Protein AF-A0AAN9BXJ3-F1 (afdb_monomer_lite)

Structure (mmCIF, N/CA/C/O backbone):
data_AF-A0AAN9BXJ3-F1
#
_entry.id   AF-A0AAN9BXJ3-F1
#
loop_
_atom_site.group_PDB
_atom_site.id
_atom_site.type_symbol
_atom_site.label_atom_id
_atom_site.label_alt_id
_atom_site.label_comp_id
_atom_site.label_asym_id
_atom_site.label_entity_id
_atom_site.label_seq_id
_atom_site.pdbx_PDB_ins_code
_atom_site.Cartn_x
_atom_site.Cartn_y
_atom_site.Cartn_z
_atom_site.occupancy
_atom_site.B_iso_or_equiv
_atom_si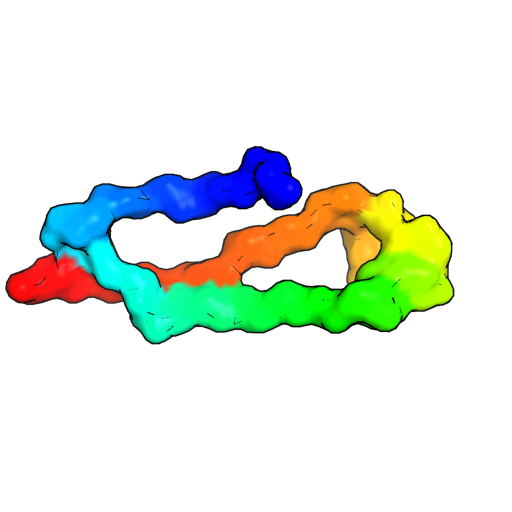te.auth_seq_id
_atom_site.auth_comp_id
_atom_site.auth_asym_id
_atom_site.auth_atom_id
_atom_site.pdbx_PDB_model_num
ATOM 1 N N . MET A 1 1 ? 5.614 8.068 -0.747 1.00 70.25 1 MET A N 1
ATOM 2 C CA . MET A 1 1 ? 4.282 7.431 -0.782 1.00 70.25 1 MET A CA 1
ATOM 3 C C . MET A 1 1 ? 3.257 8.533 -0.991 1.00 70.25 1 MET A C 1
ATOM 5 O O . MET A 1 1 ? 3.246 9.464 -0.193 1.00 70.25 1 MET A O 1
ATOM 9 N N . LEU A 1 2 ? 2.525 8.498 -2.107 1.00 94.62 2 LEU A N 1
ATOM 10 C CA . LEU A 1 2 ? 1.633 9.585 -2.542 1.00 94.62 2 LEU A CA 1
ATOM 11 C C . LEU A 1 2 ? 0.149 9.259 -2.309 1.00 94.62 2 LEU A C 1
ATOM 13 O O . LEU A 1 2 ? -0.634 10.169 -2.056 1.00 94.62 2 LEU A O 1
ATOM 17 N N . ASP A 1 3 ? -0.207 7.976 -2.335 1.00 97.56 3 ASP A N 1
ATOM 18 C CA . ASP A 1 3 ? -1.582 7.494 -2.196 1.00 97.56 3 ASP A CA 1
ATOM 19 C C . ASP A 1 3 ? -1.914 7.108 -0.749 1.00 97.56 3 ASP A C 1
ATOM 21 O O . ASP A 1 3 ? -1.036 6.654 -0.006 1.00 97.56 3 ASP A O 1
ATOM 25 N N . TYR A 1 4 ? -3.178 7.278 -0.348 1.00 97.31 4 TYR A N 1
ATOM 26 C CA . TYR A 1 4 ? -3.676 6.952 0.992 1.00 97.31 4 TYR A CA 1
ATOM 27 C C . TYR A 1 4 ? -5.148 6.531 0.952 1.00 97.31 4 TYR A C 1
ATOM 29 O O . TYR A 1 4 ? -5.964 7.170 0.286 1.00 97.31 4 TYR A O 1
ATOM 37 N N . ILE A 1 5 ? -5.510 5.534 1.763 1.00 97.81 5 ILE A N 1
ATOM 38 C CA . ILE A 1 5 ? -6.902 5.244 2.134 1.00 97.81 5 ILE A CA 1
ATOM 39 C C . ILE A 1 5 ? -7.169 5.863 3.510 1.00 97.81 5 ILE A C 1
ATOM 41 O O . ILE A 1 5 ? -6.742 5.331 4.535 1.00 97.81 5 ILE A O 1
ATOM 45 N N . PHE A 1 6 ? -7.884 6.988 3.546 1.00 97.88 6 PHE A N 1
ATOM 46 C CA . PHE A 1 6 ? -8.357 7.580 4.799 1.00 97.88 6 PHE A CA 1
ATOM 47 C C . PHE A 1 6 ? -9.691 6.956 5.219 1.00 97.88 6 PHE A C 1
ATOM 49 O O . PHE A 1 6 ? -10.626 6.879 4.425 1.00 97.88 6 PHE A O 1
ATOM 56 N N . ALA A 1 7 ? -9.791 6.545 6.483 1.00 96.88 7 ALA A N 1
ATOM 57 C CA . ALA A 1 7 ? -11.008 6.000 7.077 1.00 96.88 7 ALA A CA 1
ATOM 58 C C . ALA A 1 7 ? -11.251 6.616 8.461 1.00 96.88 7 ALA A C 1
ATOM 60 O O . ALA A 1 7 ? -10.304 6.950 9.177 1.00 96.88 7 ALA A O 1
ATOM 61 N N . ASP A 1 8 ? -12.521 6.755 8.848 1.00 97.50 8 ASP A N 1
ATOM 62 C CA . ASP A 1 8 ? -12.888 7.241 10.178 1.00 97.50 8 ASP A CA 1
ATOM 63 C C . ASP A 1 8 ? -12.508 6.217 11.251 1.00 97.50 8 ASP A C 1
ATOM 65 O O . ASP A 1 8 ? -13.150 5.177 11.417 1.00 97.50 8 ASP A O 1
ATOM 69 N N . SER A 1 9 ? -11.476 6.545 12.021 1.00 95.75 9 SER A N 1
ATOM 70 C CA . SER A 1 9 ? -10.953 5.682 13.071 1.00 95.75 9 SER A CA 1
ATOM 71 C C . SER A 1 9 ? -11.882 5.549 14.276 1.00 95.75 9 SER A C 1
ATOM 73 O O . SER A 1 9 ? -11.617 4.702 15.125 1.00 95.75 9 SER A O 1
ATOM 75 N N . LYS A 1 10 ? -12.966 6.326 14.393 1.00 97.38 10 LYS A N 1
ATOM 76 C CA . LYS A 1 10 ? -13.967 6.115 15.452 1.00 97.38 10 LYS A CA 1
ATOM 77 C C . LYS A 1 10 ? -14.861 4.920 15.148 1.00 97.38 10 LYS A C 1
ATOM 79 O O . LYS A 1 10 ? -15.146 4.143 16.051 1.00 97.38 10 LYS A O 1
ATOM 84 N N . ASN A 1 11 ? -15.242 4.757 13.885 1.00 98.00 11 ASN A N 1
ATOM 85 C CA . ASN A 1 11 ? -16.211 3.751 13.456 1.00 98.00 11 ASN A CA 1
ATOM 86 C C . ASN A 1 11 ? -15.573 2.543 12.758 1.00 98.00 11 ASN A C 1
ATOM 88 O O . ASN A 1 11 ? -16.178 1.475 12.724 1.00 98.00 11 ASN A O 1
ATOM 92 N N . LEU A 1 12 ? -14.359 2.681 12.215 1.00 98.50 12 LEU A N 1
ATOM 93 C CA . LEU A 1 12 ? -13.683 1.631 11.454 1.00 98.50 12 LEU A CA 1
ATOM 94 C C . LEU A 1 12 ? -12.327 1.265 12.066 1.00 98.50 12 LEU A C 1
ATOM 96 O O . LEU A 1 12 ? -11.579 2.112 12.562 1.00 98.50 12 LEU A O 1
ATOM 100 N N . ALA A 1 13 ? -12.004 -0.024 12.024 1.00 97.88 13 ALA A N 1
ATOM 101 C CA . ALA A 1 13 ? -10.693 -0.578 12.340 1.00 97.88 13 ALA A CA 1
ATOM 102 C C . ALA A 1 13 ? -10.115 -1.296 11.117 1.00 97.88 13 ALA A C 1
ATOM 104 O O . ALA A 1 13 ? -10.820 -2.055 10.450 1.00 97.88 13 ALA A O 1
ATOM 105 N N . VAL A 1 14 ? -8.819 -1.100 10.863 1.00 98.12 14 VAL A N 1
ATOM 106 C CA . VAL A 1 14 ? -8.078 -1.884 9.868 1.00 98.12 14 VAL A CA 1
ATOM 107 C C . VAL A 1 14 ? -7.844 -3.277 10.441 1.00 98.12 14 VAL A C 1
ATOM 109 O O . VAL A 1 14 ? -7.164 -3.425 11.454 1.00 98.12 14 VAL A O 1
ATOM 112 N N . LYS A 1 15 ? -8.422 -4.293 9.802 1.00 98.25 15 LYS A N 1
ATOM 1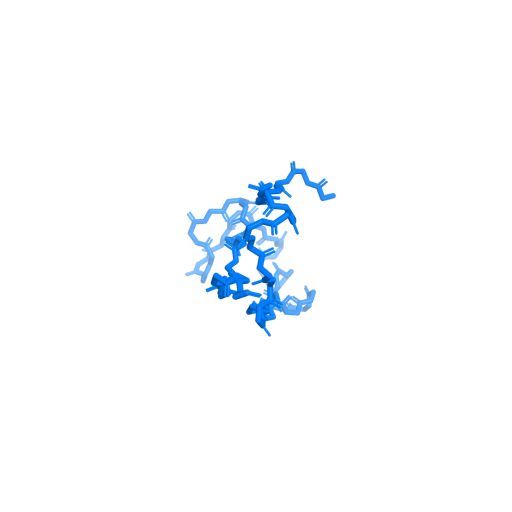13 C CA . LYS A 1 15 ? -8.243 -5.698 10.180 1.00 98.25 15 LYS A CA 1
ATOM 114 C C . LYS A 1 15 ? -6.934 -6.250 9.631 1.00 98.25 15 LYS A C 1
ATOM 116 O O . LYS A 1 15 ? -6.214 -6.939 10.343 1.00 98.25 15 LYS A O 1
ATOM 121 N N . GLN A 1 16 ? -6.644 -5.954 8.368 1.00 98.56 16 GLN A N 1
ATOM 122 C CA . GLN A 1 16 ? -5.391 -6.315 7.715 1.00 98.56 16 GLN A CA 1
ATOM 123 C C . GLN A 1 16 ? -5.134 -5.421 6.504 1.00 98.56 16 GLN A C 1
ATOM 125 O O . GLN A 1 16 ? -6.050 -4.792 5.975 1.00 98.56 16 GLN A O 1
ATOM 130 N N . VAL A 1 17 ? -3.881 -5.395 6.064 1.00 98.56 17 VAL A N 1
ATOM 131 C CA . VAL A 1 17 ? -3.435 -4.733 4.837 1.00 98.56 17 VAL A CA 1
ATOM 132 C C . VAL A 1 17 ? -2.817 -5.804 3.952 1.00 98.56 17 VAL A C 1
ATOM 134 O O . VAL A 1 17 ? -2.021 -6.610 4.437 1.00 98.56 17 VAL A O 1
ATOM 137 N N . VAL A 1 18 ? -3.192 -5.834 2.674 1.00 98.38 18 VAL A N 1
ATOM 138 C CA . VAL A 1 18 ? -2.546 -6.725 1.706 1.00 98.38 18 VAL A CA 1
ATOM 139 C C . VAL A 1 18 ? -1.103 -6.244 1.520 1.00 98.38 18 VAL A C 1
ATOM 141 O O . VAL A 1 18 ? -0.904 -5.049 1.285 1.00 98.38 18 VAL A O 1
ATOM 144 N N . PRO A 1 19 ? -0.091 -7.122 1.648 1.00 98.00 19 PRO A N 1
ATOM 145 C CA . PRO A 1 19 ? 1.298 -6.724 1.475 1.00 98.00 19 PRO A CA 1
ATOM 146 C C . PRO A 1 19 ? 1.541 -6.112 0.096 1.00 98.00 19 PRO A C 1
ATOM 148 O O . PRO A 1 19 ? 1.02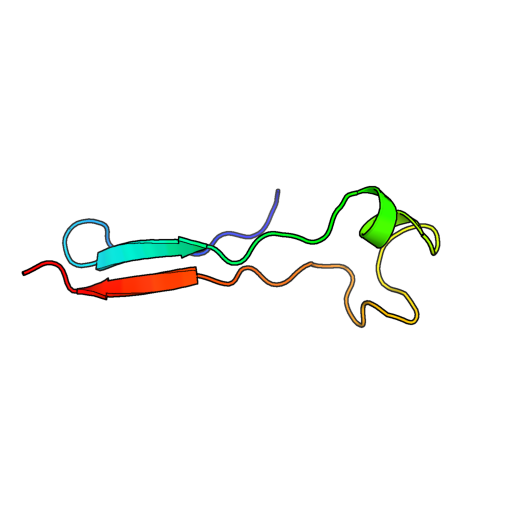3 -6.598 -0.910 1.00 98.00 19 PRO A O 1
ATOM 151 N N . MET A 1 20 ? 2.361 -5.064 0.053 1.00 97.81 20 MET A N 1
ATOM 152 C CA . MET A 1 20 ? 2.871 -4.553 -1.216 1.00 97.81 20 MET A CA 1
ATOM 153 C C . MET A 1 20 ? 3.800 -5.593 -1.865 1.00 97.81 20 MET A C 1
ATOM 155 O O . MET A 1 20 ? 4.452 -6.347 -1.134 1.00 97.81 20 MET A O 1
ATOM 159 N N . PRO A 1 21 ? 3.913 -5.604 -3.206 1.00 97.81 21 PRO A N 1
ATOM 160 C CA . PRO A 1 21 ? 4.973 -6.337 -3.892 1.00 97.81 21 PRO A CA 1
ATOM 161 C C . PRO A 1 21 ? 6.358 -5.922 -3.379 1.00 97.81 21 PRO A C 1
ATOM 163 O O . PRO A 1 21 ? 6.546 -4.795 -2.902 1.00 97.81 21 PRO A O 1
ATOM 166 N N . SER A 1 22 ? 7.338 -6.818 -3.482 1.00 97.94 22 SER A N 1
ATOM 167 C CA . SER A 1 22 ? 8.710 -6.528 -3.064 1.00 97.94 22 SER A CA 1
ATOM 168 C C . SER A 1 22 ? 9.362 -5.479 -3.976 1.00 97.94 22 SER A C 1
ATOM 170 O O . SER A 1 22 ? 8.932 -5.246 -5.109 1.00 97.94 22 SER A O 1
ATOM 172 N N . HIS A 1 23 ? 10.432 -4.832 -3.508 1.00 97.31 23 HIS A N 1
ATOM 173 C CA . HIS A 1 23 ? 11.151 -3.865 -4.343 1.00 97.31 23 HIS A CA 1
ATOM 174 C C . HIS A 1 23 ? 11.774 -4.530 -5.581 1.00 97.31 23 HIS A C 1
ATOM 176 O O . HIS A 1 23 ? 11.778 -3.942 -6.664 1.00 97.31 23 HIS A O 1
ATOM 182 N N . GLU A 1 24 ? 12.259 -5.764 -5.436 1.00 98.31 24 GLU A N 1
ATOM 183 C CA . GLU A 1 24 ? 12.796 -6.574 -6.529 1.00 98.31 24 GLU A CA 1
ATOM 184 C C . GLU A 1 24 ? 11.725 -6.870 -7.587 1.00 98.31 24 GLU A C 1
ATOM 186 O O . GLU A 1 24 ? 11.996 -6.721 -8.776 1.00 98.31 24 GLU A O 1
ATOM 191 N N . GLU A 1 25 ? 10.498 -7.216 -7.180 1.00 98.00 25 GLU A N 1
ATOM 192 C CA . GLU A 1 25 ? 9.383 -7.444 -8.112 1.00 98.00 25 GLU A CA 1
ATOM 193 C C . GLU A 1 25 ? 9.026 -6.169 -8.886 1.00 98.00 25 GLU A C 1
ATOM 195 O O . GLU A 1 25 ? 8.859 -6.203 -10.105 1.00 98.00 25 GLU A O 1
ATOM 200 N N . VAL A 1 26 ? 8.960 -5.027 -8.195 1.00 98.12 26 VAL A N 1
ATOM 201 C CA . VAL A 1 26 ? 8.604 -3.731 -8.798 1.00 98.12 26 VAL A CA 1
ATOM 202 C C . VAL A 1 26 ? 9.667 -3.245 -9.787 1.00 98.12 26 VAL A C 1
ATOM 204 O O . VAL A 1 26 ? 9.342 -2.618 -10.793 1.00 98.12 26 VAL A O 1
ATOM 207 N N . THR A 1 27 ? 10.944 -3.520 -9.522 1.00 97.88 27 THR A N 1
ATOM 208 C CA . THR A 1 27 ? 12.067 -3.027 -10.339 1.00 97.88 27 THR A CA 1
ATOM 209 C C . THR A 1 27 ? 12.548 -4.013 -11.400 1.00 97.88 27 THR A C 1
ATOM 211 O O . THR A 1 27 ? 13.359 -3.632 -12.247 1.00 97.88 27 THR A O 1
ATOM 214 N N . LEU A 1 28 ? 12.001 -5.236 -11.424 1.00 98.12 28 LEU A N 1
ATOM 215 C CA . LEU A 1 28 ? 12.381 -6.311 -12.348 1.00 98.12 28 LEU A CA 1
ATOM 216 C C . LEU A 1 28 ? 12.398 -5.872 -13.823 1.00 98.12 28 LEU A C 1
ATOM 218 O O . LEU A 1 28 ? 13.255 -6.306 -14.592 1.00 98.12 28 LEU A O 1
ATOM 222 N N . HIS A 1 29 ? 11.480 -4.983 -14.212 1.00 97.94 29 HIS A N 1
ATOM 223 C CA . HIS A 1 29 ? 11.352 -4.444 -15.571 1.00 97.94 29 HIS A CA 1
ATOM 224 C C . HIS A 1 29 ? 11.641 -2.934 -15.646 1.00 97.94 29 HIS A C 1
ATOM 226 O O . HIS A 1 29 ? 10.967 -2.208 -16.369 1.00 97.94 29 HIS A O 1
ATOM 232 N N . SER A 1 30 ? 12.639 -2.461 -14.890 1.00 95.94 30 SER A N 1
ATOM 233 C CA . SER A 1 30 ? 13.043 -1.043 -14.792 1.00 95.94 30 SER A CA 1
ATOM 234 C C . SER A 1 30 ? 12.070 -0.125 -14.039 1.00 95.94 30 SER A C 1
ATOM 236 O O . SER A 1 30 ? 12.297 1.083 -13.989 1.00 95.94 30 SER A O 1
ATOM 238 N N . GLY A 1 31 ? 11.036 -0.685 -13.405 1.00 96.81 31 GLY A N 1
ATOM 239 C CA . GLY A 1 31 ? 10.054 0.044 -12.607 1.00 96.81 31 GLY A CA 1
ATOM 240 C C . GLY A 1 31 ? 8.623 -0.178 -13.092 1.00 96.81 31 GLY A C 1
ATOM 241 O O . GLY A 1 31 ? 8.284 -1.239 -13.620 1.00 96.81 31 GLY A O 1
ATOM 242 N N . LEU A 1 32 ? 7.791 0.845 -12.891 1.00 97.62 32 LEU A N 1
ATOM 243 C CA . LEU A 1 32 ? 6.376 0.857 -13.253 1.00 97.62 32 LEU A CA 1
ATOM 244 C C . LEU A 1 32 ? 6.094 1.915 -14.337 1.00 97.62 32 LEU A C 1
ATOM 246 O O . LEU A 1 32 ? 6.747 2.962 -14.329 1.00 97.62 32 LEU A O 1
ATOM 250 N N . PRO A 1 33 ? 5.107 1.693 -15.226 1.00 98.06 33 PRO A N 1
ATOM 251 C CA . PRO A 1 33 ? 4.393 0.430 -15.437 1.00 98.06 33 PRO A CA 1
ATOM 252 C C . PRO A 1 33 ? 5.305 -0.630 -16.083 1.00 98.06 33 PRO A C 1
ATOM 254 O O . PRO A 1 33 ? 6.395 -0.326 -16.561 1.00 98.06 33 PRO A O 1
ATOM 257 N N . SER A 1 34 ? 4.855 -1.884 -16.128 1.00 98.31 34 SER A N 1
ATOM 258 C CA . SER A 1 34 ? 5.567 -2.980 -16.794 1.00 98.31 34 SER A CA 1
ATOM 259 C C . SER A 1 34 ? 4.624 -4.058 -17.335 1.00 98.31 34 SER A C 1
ATOM 261 O O . SER A 1 34 ? 3.407 -3.988 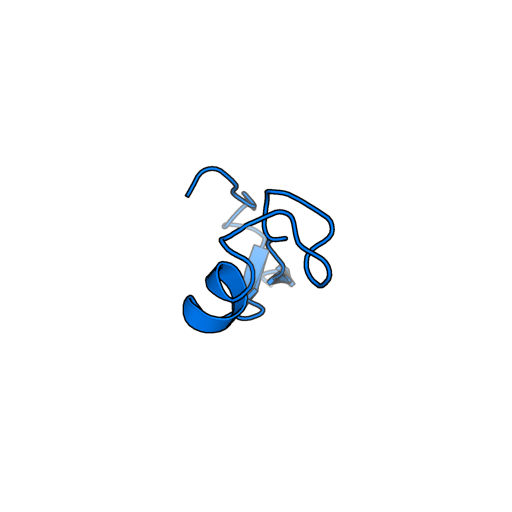-17.177 1.00 98.31 34 SER A O 1
ATOM 263 N N . VAL A 1 35 ? 5.188 -5.101 -17.954 1.00 98.06 35 VAL A N 1
ATOM 264 C CA . VAL A 1 35 ? 4.428 -6.245 -18.494 1.00 98.06 35 VAL A CA 1
ATOM 265 C C . VAL A 1 35 ? 3.622 -7.016 -17.439 1.00 98.06 35 VAL A C 1
ATOM 267 O O . VAL A 1 35 ? 2.676 -7.710 -17.800 1.00 98.06 35 VAL A O 1
ATOM 270 N N . VAL A 1 36 ? 3.970 -6.888 -16.154 1.00 98.00 36 VAL A N 1
ATOM 271 C CA . VAL A 1 36 ? 3.251 -7.509 -15.025 1.00 9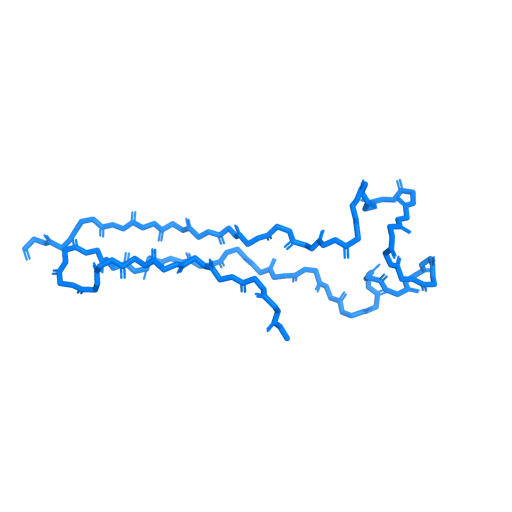8.00 36 VAL A CA 1
ATOM 272 C C . VAL A 1 36 ? 2.542 -6.493 -14.122 1.00 98.00 36 VAL A C 1
ATOM 274 O O . VAL A 1 36 ? 1.702 -6.886 -13.318 1.00 98.00 36 VAL A O 1
ATOM 277 N N . PHE A 1 37 ? 2.817 -5.193 -14.279 1.00 98.31 37 PHE A N 1
ATOM 278 C CA . PHE A 1 37 ? 2.155 -4.115 -13.540 1.00 98.31 37 PHE A CA 1
ATOM 279 C C . PHE A 1 37 ? 1.536 -3.095 -14.510 1.00 98.31 37 PHE A C 1
ATOM 281 O O . PHE A 1 37 ? 2.257 -2.274 -15.076 1.00 98.31 37 PHE A O 1
ATOM 288 N N . PRO A 1 38 ? 0.206 -3.089 -14.699 1.00 98.19 38 PRO A N 1
ATOM 289 C CA . PRO A 1 38 ? -0.448 -2.313 -15.758 1.00 98.19 38 PRO A CA 1
ATOM 290 C C . PRO A 1 38 ? -0.608 -0.807 -15.455 1.00 98.19 38 PRO A C 1
ATOM 292 O O . PRO A 1 38 ? -1.294 -0.113 -16.199 1.00 98.19 38 PRO A O 1
ATOM 295 N N . SER A 1 39 ? -0.024 -0.304 -14.366 1.00 98.12 39 SER A N 1
ATOM 296 C CA . SER A 1 39 ? -0.118 1.085 -13.895 1.00 98.12 39 SER A CA 1
ATOM 297 C C . SER A 1 39 ? 1.228 1.537 -13.321 1.00 98.12 39 SER A C 1
ATOM 299 O O . SER A 1 39 ? 2.035 0.701 -12.913 1.00 98.12 39 SER A O 1
ATOM 301 N N . ASP A 1 40 ? 1.469 2.845 -13.283 1.00 96.69 40 ASP A N 1
ATOM 302 C CA . ASP A 1 40 ? 2.618 3.483 -12.628 1.00 96.69 40 ASP A CA 1
ATOM 303 C C . ASP A 1 40 ? 2.454 3.610 -11.098 1.00 96.69 40 ASP A C 1
ATOM 305 O O . ASP A 1 40 ? 3.422 3.884 -10.389 1.00 96.69 40 ASP A O 1
ATOM 309 N N . HIS A 1 41 ? 1.254 3.332 -10.576 1.00 97.31 41 HIS A N 1
ATOM 310 C CA . HIS A 1 41 ? 0.950 3.226 -9.145 1.00 97.31 41 HIS A CA 1
ATOM 311 C C . HIS A 1 41 ? 0.646 1.777 -8.723 1.00 97.31 41 HIS A C 1
ATOM 313 O O . HIS A 1 41 ? 0.142 0.969 -9.506 1.00 97.31 41 HIS A O 1
ATOM 319 N N . ILE A 1 42 ? 0.880 1.462 -7.444 1.00 97.69 42 ILE A N 1
ATOM 320 C CA . ILE A 1 42 ? 0.508 0.179 -6.825 1.00 97.69 42 ILE A CA 1
ATOM 321 C C . ILE A 1 42 ? -0.782 0.365 -6.021 1.00 97.69 42 ILE A C 1
ATOM 323 O O . ILE A 1 42 ? -0.882 1.279 -5.202 1.00 97.69 42 ILE A O 1
ATOM 327 N N . ALA A 1 43 ? -1.764 -0.515 -6.231 1.00 97.69 43 ALA A N 1
ATOM 328 C CA . ALA A 1 43 ? -3.034 -0.468 -5.514 1.00 97.69 43 ALA A CA 1
ATOM 329 C C . ALA A 1 43 ? -2.843 -0.677 -4.001 1.00 97.69 43 ALA A C 1
ATOM 331 O O . ALA A 1 43 ? -2.224 -1.648 -3.569 1.00 97.69 43 ALA A O 1
ATOM 332 N N . GLN A 1 44 ? -3.431 0.206 -3.194 1.00 97.94 44 GLN A N 1
ATOM 333 C CA . GLN A 1 44 ? -3.564 0.000 -1.753 1.00 97.94 44 GLN A CA 1
ATOM 334 C C . GLN A 1 44 ? -4.814 -0.832 -1.479 1.00 97.94 44 GLN A C 1
ATOM 336 O O . GLN A 1 44 ? -5.900 -0.482 -1.940 1.00 97.94 44 GLN A O 1
ATOM 341 N N . VAL A 1 45 ? -4.675 -1.924 -0.728 1.00 98.56 45 VAL A N 1
ATOM 342 C CA . VAL A 1 45 ? -5.793 -2.820 -0.408 1.00 98.56 45 VAL A CA 1
ATOM 343 C C . VAL A 1 45 ? -5.752 -3.171 1.075 1.00 98.56 45 VAL A C 1
ATOM 345 O O . VAL A 1 45 ? -4.722 -3.596 1.600 1.00 98.56 45 VAL A O 1
ATOM 348 N N . CYS A 1 46 ? -6.875 -2.992 1.764 1.00 98.50 46 CYS A N 1
ATOM 349 C CA . CYS A 1 46 ? -7.019 -3.339 3.170 1.00 98.50 46 CYS A CA 1
ATOM 350 C C . CYS A 1 46 ? -8.432 -3.837 3.476 1.00 98.50 46 CYS A C 1
ATOM 352 O O . CYS A 1 46 ? -9.401 -3.445 2.826 1.00 98.50 46 CYS A O 1
ATOM 354 N N . ASP A 1 47 ? -8.537 -4.670 4.507 1.00 98.62 47 ASP A N 1
ATOM 355 C CA . ASP A 1 47 ? -9.820 -5.061 5.076 1.00 98.62 47 ASP A CA 1
ATOM 356 C C . ASP A 1 47 ? -10.157 -4.120 6.229 1.00 98.62 47 ASP A C 1
ATOM 358 O O . ASP A 1 47 ? -9.371 -3.956 7.170 1.00 98.62 47 ASP A O 1
ATOM 362 N N . LEU A 1 48 ? -11.359 -3.552 6.194 1.00 98.44 48 LEU A N 1
ATOM 363 C CA . LEU A 1 48 ? -11.911 -2.748 7.278 1.00 98.44 48 LEU A CA 1
ATOM 364 C C . LEU A 1 48 ? -13.004 -3.521 8.012 1.00 98.44 48 LEU A C 1
ATOM 366 O O . LEU A 1 48 ? -13.734 -4.325 7.435 1.00 98.44 48 LEU A O 1
ATOM 370 N N . THR A 1 49 ? -13.128 -3.252 9.304 1.00 98.31 49 THR A N 1
ATOM 371 C CA . THR A 1 49 ? -14.192 -3.782 10.161 1.00 98.31 49 THR A CA 1
ATOM 372 C C . THR A 1 49 ? -14.880 -2.639 10.884 1.00 98.31 49 THR A C 1
ATOM 374 O O . THR A 1 49 ?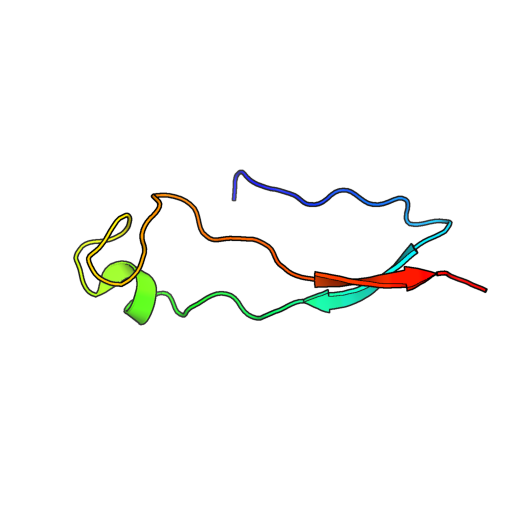 -14.229 -1.661 11.254 1.00 98.31 49 THR A O 1
ATOM 377 N N . TRP A 1 50 ? -16.189 -2.765 11.094 1.00 98.00 50 TRP A N 1
ATOM 378 C CA . TRP A 1 50 ? -16.922 -1.864 11.974 1.00 98.00 50 TRP A CA 1
ATOM 379 C C . TRP A 1 50 ? -16.493 -2.090 13.419 1.00 98.00 50 TRP A C 1
ATOM 381 O O . TRP A 1 50 ? -16.406 -3.231 13.879 1.00 98.00 50 TRP A O 1
ATOM 391 N N . LYS A 1 51 ? -16.227 -0.996 14.125 1.00 94.69 51 LYS A N 1
ATOM 392 C CA . LYS A 1 51 ? -16.057 -1.009 15.572 1.00 94.69 51 LYS A CA 1
ATOM 393 C C . LYS A 1 51 ? -17.436 -1.158 16.206 1.00 94.69 51 LYS A C 1
ATOM 395 O O . LYS A 1 51 ? -18.375 -0.473 15.801 1.00 94.69 51 LYS A O 1
ATOM 400 N N . VAL A 1 52 ? -17.537 -2.097 17.140 1.00 83.12 52 VAL A N 1
ATOM 401 C CA . VAL A 1 52 ? -18.726 -2.329 17.970 1.00 83.12 52 VAL A CA 1
ATOM 402 C C . VAL A 1 52 ? -18.611 -1.488 19.231 1.00 83.12 52 VAL A C 1
ATOM 404 O O . VAL A 1 52 ? -17.474 -1.401 19.753 1.00 83.12 52 VAL A O 1
#

Radius of gyration: 14.45 Å; chains: 1; bounding box: 32×17×36 Å

Foldseek 3Di:
DPDDDDDDPVFKDWPFWDDDDDPCVQPVPPHPDDPVHPGNDDDTDTDMDTDD

Secondary structure (DSSP, 8-state):
--------TTTEEEEEEPPPPPHHHHHTTSSSS-SS--SSSPPP-EEEEE--

pLDDT: mean 96.91, std 4.32, range [70.25, 98.62]

Sequence (52 aa):
MLDYIFADSKNLAVKQVVPMPSHEEVTLHSGLPSVVFPSDHIAQVCDLTWKV

Organism: NCBI:txid31220